Protein AF-A0A955BQP4-F1 (afdb_monomer)

Radius of gyration: 22.86 Å; Cα contacts (8 Å, |Δi|>4): 32; chains: 1; bounding box: 48×37×57 Å

Structure (mmCIF, N/CA/C/O backbone):
data_AF-A0A955BQP4-F1
#
_entry.id   AF-A0A955BQP4-F1
#
loop_
_atom_site.group_PDB
_atom_site.id
_atom_site.type_symbol
_atom_site.label_atom_id
_atom_site.label_alt_id
_atom_site.label_comp_id
_atom_site.label_asym_id
_atom_site.label_entity_id
_atom_site.label_seq_id
_atom_site.pdbx_PDB_ins_code
_atom_site.Cartn_x
_atom_site.Cartn_y
_atom_site.Cartn_z
_atom_site.occupancy
_atom_site.B_iso_or_equiv
_atom_site.auth_seq_id
_atom_site.auth_comp_id
_atom_site.auth_asym_id
_atom_site.auth_atom_id
_atom_site.pdbx_PDB_model_num
ATOM 1 N N . MET A 1 1 ? -11.884 -19.352 33.799 1.00 39.69 1 MET A N 1
ATOM 2 C CA . MET A 1 1 ? -12.749 -18.194 33.501 1.00 39.69 1 MET A CA 1
ATOM 3 C C . MET A 1 1 ? -12.816 -18.084 31.986 1.00 39.69 1 MET A C 1
ATOM 5 O O . MET A 1 1 ? -11.875 -17.591 31.382 1.00 39.69 1 MET A O 1
ATOM 9 N N . ALA A 1 2 ? -13.805 -18.732 31.368 1.00 37.16 2 ALA A N 1
ATOM 10 C CA . ALA A 1 2 ? -13.942 -18.748 29.912 1.00 37.16 2 ALA A CA 1
ATOM 11 C C . ALA A 1 2 ? -14.385 -17.353 29.439 1.00 37.16 2 ALA A C 1
ATOM 13 O O . ALA A 1 2 ? -15.217 -16.749 30.119 1.00 37.16 2 ALA A O 1
ATOM 14 N N . PRO A 1 3 ? -13.838 -16.810 28.339 1.00 46.91 3 PRO A N 1
ATOM 15 C CA . PRO A 1 3 ? -14.352 -15.568 27.794 1.00 46.91 3 PRO A CA 1
ATOM 16 C C . PRO A 1 3 ? -15.775 -15.818 27.287 1.00 46.91 3 PRO A C 1
ATOM 18 O O . PRO A 1 3 ? -15.996 -16.675 26.435 1.00 46.91 3 PRO A O 1
ATOM 21 N N . ASP A 1 4 ? -16.726 -15.077 27.850 1.00 42.97 4 ASP A N 1
ATOM 22 C CA . ASP A 1 4 ? -18.124 -15.004 27.426 1.00 42.97 4 ASP A CA 1
ATOM 23 C C . ASP A 1 4 ? -18.190 -14.453 25.987 1.00 42.97 4 ASP A C 1
ATOM 25 O O . ASP A 1 4 ? -18.392 -13.261 25.753 1.00 42.97 4 ASP A O 1
ATOM 29 N N . THR A 1 5 ? -17.990 -15.306 24.985 1.00 49.31 5 THR A N 1
ATOM 30 C CA . THR A 1 5 ? -18.236 -14.971 23.579 1.00 49.31 5 THR A CA 1
ATOM 31 C C . THR A 1 5 ? -19.704 -15.216 23.264 1.00 49.31 5 THR A C 1
ATOM 33 O O . THR A 1 5 ? -20.091 -16.196 22.631 1.00 49.31 5 THR A O 1
ATOM 36 N N . LYS A 1 6 ? -20.563 -14.299 23.718 1.00 39.12 6 LYS A N 1
ATOM 37 C CA . LYS A 1 6 ? -21.933 -14.239 23.204 1.00 39.12 6 LYS A CA 1
ATOM 38 C C . LYS A 1 6 ? -21.873 -13.836 21.726 1.00 39.12 6 LYS A C 1
ATOM 40 O O . LYS A 1 6 ? -21.208 -12.847 21.415 1.00 39.12 6 LYS A O 1
ATOM 45 N N . PRO A 1 7 ? -22.563 -14.540 20.812 1.00 40.16 7 PRO A N 1
ATOM 46 C CA . PRO A 1 7 ? -22.761 -14.032 19.465 1.00 40.16 7 PRO A CA 1
ATOM 47 C C . PRO A 1 7 ? -23.575 -12.745 19.585 1.00 40.16 7 PRO A C 1
ATOM 49 O O . PRO A 1 7 ? -24.751 -12.774 19.958 1.00 40.16 7 PRO A O 1
ATOM 52 N N . VAL A 1 8 ? -22.944 -11.603 19.315 1.00 50.62 8 VAL A N 1
ATOM 53 C CA . VAL A 1 8 ? -23.657 -10.332 19.205 1.00 50.62 8 VAL A CA 1
ATOM 54 C C . VAL A 1 8 ? -24.474 -10.402 17.922 1.00 50.62 8 VAL A C 1
ATOM 56 O O . VAL A 1 8 ? -24.034 -10.033 16.841 1.00 50.62 8 VAL A O 1
ATOM 59 N N . THR A 1 9 ? -25.683 -10.933 18.051 1.00 56.78 9 THR A N 1
ATOM 60 C CA . THR A 1 9 ? -26.744 -10.719 17.078 1.00 56.78 9 THR A CA 1
ATOM 61 C C . THR A 1 9 ? -27.541 -9.550 17.628 1.00 56.78 9 THR A C 1
ATOM 63 O O . THR A 1 9 ? -28.407 -9.746 18.476 1.00 56.78 9 THR A O 1
ATOM 66 N N . ASN A 1 10 ? -27.213 -8.316 17.237 1.00 43.72 10 ASN A N 1
ATOM 67 C CA . ASN A 1 10 ? -28.171 -7.232 17.412 1.00 43.72 10 ASN A CA 1
ATOM 68 C C . ASN A 1 10 ? -28.041 -6.131 16.364 1.00 43.72 10 ASN A C 1
ATOM 70 O O . ASN A 1 10 ? -26.992 -5.532 16.145 1.00 43.72 10 ASN A O 1
ATOM 74 N N . ALA A 1 11 ? -29.180 -5.910 15.722 1.00 51.28 11 ALA A N 1
ATOM 75 C CA . ALA A 1 11 ? -29.446 -4.937 14.691 1.00 51.28 11 ALA A CA 1
ATO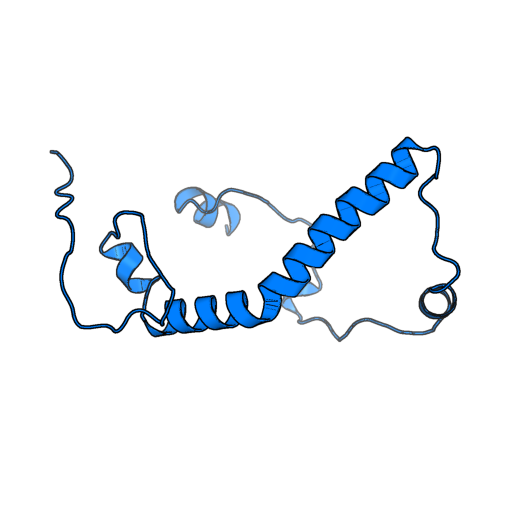M 76 C C . ALA A 1 11 ? -29.272 -3.490 15.182 1.00 51.28 11 ALA A C 1
ATOM 78 O O . ALA A 1 11 ? -29.668 -3.172 16.303 1.00 51.28 11 ALA A O 1
ATOM 79 N N . ARG A 1 12 ? -28.784 -2.631 14.267 1.00 43.56 12 ARG A N 1
ATOM 80 C CA . ARG A 1 12 ? -29.192 -1.225 13.984 1.00 43.56 12 ARG A CA 1
ATOM 81 C C . ARG A 1 12 ? -28.069 -0.294 13.518 1.00 43.56 12 ARG A C 1
ATOM 83 O O . ARG A 1 12 ? -28.304 0.896 13.370 1.00 43.56 12 ARG A O 1
ATOM 90 N N . ASN A 1 13 ? -26.908 -0.825 13.162 1.00 52.44 13 ASN A N 1
ATOM 91 C CA . ASN A 1 13 ? -26.012 -0.142 12.239 1.00 52.44 13 ASN A CA 1
ATOM 92 C C . ASN A 1 13 ? -26.067 -0.880 10.905 1.00 52.44 13 ASN A C 1
ATOM 94 O O . ASN A 1 13 ? -25.721 -2.057 10.839 1.00 52.44 13 ASN A O 1
ATOM 98 N N . ALA A 1 14 ? -26.601 -0.230 9.871 1.00 65.56 14 ALA A N 1
ATOM 99 C CA . ALA A 1 14 ? -26.750 -0.849 8.562 1.00 65.56 14 ALA A CA 1
ATOM 100 C C . ALA A 1 14 ? -25.361 -1.211 8.021 1.00 65.56 14 ALA A C 1
ATOM 102 O O . ALA A 1 14 ? -24.572 -0.331 7.678 1.00 65.56 14 ALA A O 1
ATOM 103 N N . MET A 1 15 ? -25.056 -2.509 7.979 1.00 76.31 15 MET A N 1
ATOM 104 C CA . MET A 1 15 ? -23.898 -3.014 7.253 1.00 76.31 15 MET A CA 1
ATOM 105 C C . MET A 1 15 ? -23.971 -2.492 5.813 1.00 76.31 15 MET A C 1
ATOM 107 O O . MET A 1 15 ? -25.044 -2.578 5.202 1.00 76.31 15 MET A O 1
ATOM 111 N N . PRO A 1 16 ? -22.875 -1.959 5.247 1.00 86.50 16 PRO A N 1
ATOM 112 C CA . PRO A 1 16 ? -22.880 -1.554 3.852 1.00 86.50 16 PRO A CA 1
ATOM 113 C C . PRO A 1 16 ? -23.266 -2.748 2.973 1.00 86.50 16 PRO A C 1
ATOM 115 O O . PRO A 1 16 ? -22.859 -3.882 3.235 1.00 86.50 16 PRO A O 1
ATOM 118 N N . GLY A 1 17 ? -24.063 -2.510 1.929 1.00 89.69 17 GLY A N 1
ATOM 119 C CA . GLY A 1 17 ? -24.554 -3.588 1.068 1.00 89.69 17 GLY A CA 1
ATOM 120 C C . GLY A 1 17 ? -23.417 -4.476 0.542 1.00 89.69 17 GLY A C 1
ATOM 121 O O . GLY A 1 17 ? -22.409 -3.977 0.042 1.00 89.69 17 GLY A O 1
ATOM 122 N N . GLY A 1 18 ? -23.562 -5.795 0.660 1.00 89.62 18 GLY A N 1
ATOM 123 C CA . GLY A 1 18 ? -22.543 -6.751 0.215 1.00 89.62 18 GLY A CA 1
ATOM 124 C C . GLY A 1 18 ? -21.325 -6.891 1.138 1.00 89.62 18 GLY A C 1
ATOM 125 O O . GLY A 1 18 ? -20.351 -7.524 0.738 1.00 89.62 18 GLY A O 1
ATOM 126 N N . VAL A 1 19 ? -21.359 -6.333 2.354 1.00 94.94 19 VAL A N 1
ATOM 127 C CA . VAL A 1 19 ? -20.329 -6.555 3.382 1.00 94.94 19 VAL A CA 1
ATOM 128 C C . VAL A 1 19 ? -20.826 -7.564 4.413 1.00 94.94 19 VAL A C 1
ATOM 130 O O . VAL A 1 19 ? -21.915 -7.418 4.966 1.00 94.94 19 VAL A O 1
ATOM 133 N N . VAL A 1 20 ? -19.996 -8.565 4.707 1.00 93.62 20 VAL A N 1
ATOM 134 C CA . VAL A 1 20 ? -20.242 -9.574 5.744 1.00 93.62 20 VAL A CA 1
ATOM 135 C C . VAL A 1 20 ? -19.008 -9.662 6.636 1.00 93.62 20 VAL A C 1
ATOM 137 O O . VAL A 1 20 ? -17.903 -9.874 6.141 1.00 93.62 20 VAL A O 1
ATOM 140 N N . VAL A 1 21 ? -19.193 -9.519 7.948 1.00 93.06 21 VAL A N 1
ATOM 141 C CA . VAL A 1 21 ? -18.150 -9.804 8.943 1.00 93.06 21 VAL A CA 1
ATOM 142 C C . VAL A 1 21 ? -18.355 -11.237 9.421 1.00 93.06 21 VAL A C 1
ATOM 144 O O . VAL A 1 21 ? -19.384 -11.553 10.008 1.00 93.06 21 VAL A O 1
ATOM 147 N N . THR A 1 22 ? -17.406 -12.119 9.109 1.00 93.94 22 THR A N 1
ATOM 148 C CA . THR A 1 22 ? -17.540 -13.569 9.340 1.00 93.94 22 THR A CA 1
ATOM 149 C C . THR A 1 22 ? -16.960 -14.040 10.674 1.00 93.94 22 THR A C 1
ATOM 151 O O . THR A 1 22 ? -17.275 -15.142 11.114 1.00 93.94 22 THR A O 1
ATOM 154 N N . GLY A 1 23 ? -16.097 -13.240 11.306 1.00 92.12 23 GLY A N 1
ATOM 155 C CA . GLY A 1 23 ? -15.503 -13.542 12.610 1.00 92.12 23 GLY A CA 1
ATOM 156 C C . GLY A 1 23 ? -16.299 -12.939 13.773 1.00 92.12 23 GLY A C 1
ATOM 157 O O . GLY A 1 23 ? -17.051 -11.984 13.563 1.00 92.12 23 GLY A O 1
ATOM 158 N N . PRO A 1 24 ? -16.129 -13.455 15.005 1.00 92.50 24 PRO A N 1
ATOM 159 C CA . PRO A 1 24 ? -16.674 -12.797 16.186 1.00 92.50 24 PRO A CA 1
ATOM 160 C C . PRO A 1 24 ? -16.058 -11.401 16.337 1.00 92.50 24 PRO A C 1
ATOM 162 O O . PRO A 1 24 ? -14.862 -11.222 16.110 1.00 92.50 24 PRO A O 1
ATOM 165 N N . VAL A 1 25 ? -16.879 -10.431 16.740 1.00 92.69 25 VAL A N 1
ATOM 166 C CA . VAL A 1 25 ? -16.456 -9.049 16.997 1.00 92.69 25 VAL A CA 1
ATOM 167 C C . VAL A 1 25 ? -16.447 -8.821 18.508 1.00 92.69 25 VAL A C 1
ATOM 169 O O . VAL A 1 25 ? -17.474 -8.977 19.166 1.00 92.69 25 VAL A O 1
ATOM 172 N N . SER A 1 26 ? -15.281 -8.500 19.069 1.00 93.88 26 SER A N 1
ATOM 173 C CA . SER A 1 26 ? -15.135 -8.086 20.467 1.00 93.88 26 SER A CA 1
ATOM 174 C C . SER A 1 26 ? -15.567 -6.630 20.659 1.00 93.88 26 SER A C 1
ATOM 176 O O . SER A 1 26 ? -15.615 -5.854 19.705 1.00 93.88 26 SER A O 1
ATOM 178 N N . LYS A 1 27 ? -15.805 -6.219 21.910 1.00 92.06 27 LYS A N 1
ATOM 179 C CA . LYS A 1 27 ? -16.155 -4.825 22.239 1.00 92.06 27 LYS A CA 1
ATOM 180 C C . LYS A 1 27 ? -15.102 -3.822 21.762 1.00 92.06 27 LYS A C 1
ATOM 182 O O . LYS A 1 27 ? -15.435 -2.734 21.313 1.00 92.06 27 LYS A O 1
ATOM 187 N N . GLU A 1 28 ? -13.825 -4.183 21.841 1.00 92.88 28 GLU A N 1
ATOM 188 C CA . GLU A 1 28 ? -12.725 -3.342 21.364 1.00 92.88 28 GLU A CA 1
ATOM 189 C C . GLU A 1 28 ? -12.738 -3.222 19.835 1.00 92.88 28 GLU A C 1
ATOM 191 O O . GLU A 1 28 ? -12.415 -2.168 19.291 1.00 92.88 28 GLU A O 1
ATOM 196 N N . GLN A 1 29 ? -13.138 -4.285 19.132 1.00 94.69 29 GLN A N 1
ATOM 197 C CA . GLN A 1 29 ? -13.240 -4.287 17.674 1.00 94.69 29 GLN A CA 1
ATOM 198 C C . GLN A 1 29 ? -14.439 -3.480 17.171 1.00 94.69 29 GLN A C 1
ATOM 200 O O . GLN A 1 29 ? -14.351 -2.931 16.078 1.00 94.69 29 GLN A O 1
ATOM 205 N N . GLU A 1 30 ? -15.517 -3.337 17.949 1.00 93.38 30 GLU A N 1
ATOM 206 C CA . GLU A 1 30 ? -16.655 -2.469 17.597 1.00 93.38 30 GLU A CA 1
ATOM 207 C C . GLU A 1 3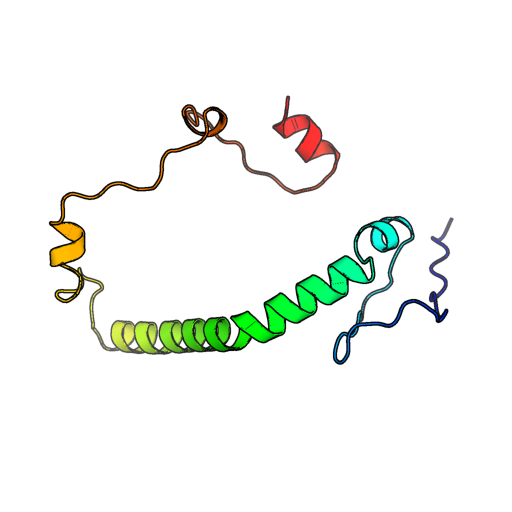0 ? -16.227 -1.005 17.396 1.00 93.38 30 GLU A C 1
ATOM 209 O O . GLU A 1 30 ? -16.751 -0.321 16.515 1.00 93.38 30 GLU A O 1
ATOM 214 N N . ALA A 1 31 ? -15.227 -0.536 18.153 1.00 94.44 31 ALA A N 1
ATOM 215 C CA . ALA A 1 31 ? -14.670 0.809 18.003 1.00 94.44 31 ALA A CA 1
ATOM 216 C C . ALA A 1 31 ? -13.864 0.994 16.702 1.00 94.44 31 ALA A C 1
ATOM 218 O O . ALA A 1 31 ? -13.659 2.124 16.262 1.00 94.44 31 ALA A O 1
ATOM 219 N N . ILE A 1 32 ? -13.413 -0.099 16.078 1.00 95.44 32 ILE A N 1
ATOM 220 C CA . ILE A 1 32 ? -12.668 -0.093 14.811 1.00 95.44 32 ILE A CA 1
ATOM 221 C C . ILE A 1 32 ? -13.609 -0.360 13.633 1.00 95.44 32 ILE A C 1
ATOM 223 O O . ILE A 1 32 ? -13.612 0.377 12.648 1.00 95.44 32 ILE A O 1
ATOM 227 N N . LEU A 1 33 ? -14.454 -1.387 13.746 1.00 95.62 33 LEU A N 1
ATOM 228 C CA . LEU A 1 33 ? -15.430 -1.822 12.744 1.00 95.62 33 LEU A CA 1
ATOM 229 C C . LEU A 1 33 ? -16.717 -0.991 12.813 1.00 95.62 33 LEU A C 1
ATOM 231 O O . LEU A 1 33 ? -17.832 -1.513 12.773 1.00 95.62 33 LEU A O 1
ATOM 235 N N . THR A 1 34 ? -16.553 0.325 12.917 1.00 93.88 34 THR A N 1
ATOM 236 C CA . THR A 1 34 ? -17.673 1.263 12.898 1.00 93.88 34 THR A CA 1
ATOM 237 C C . THR A 1 34 ? -18.373 1.237 11.533 1.00 93.88 34 THR A C 1
ATOM 239 O O . THR A 1 34 ? -17.762 0.871 10.523 1.00 93.88 34 THR A O 1
ATOM 242 N N . PRO A 1 35 ? -19.638 1.682 11.441 1.00 93.00 35 PRO A N 1
ATOM 243 C CA . PRO A 1 35 ? -20.371 1.668 10.173 1.00 93.00 35 PRO A CA 1
ATOM 244 C C . PRO A 1 35 ? -19.694 2.515 9.096 1.00 93.00 35 PRO A C 1
ATOM 246 O O . PRO A 1 35 ? -19.624 2.101 7.942 1.00 93.00 35 PRO A O 1
ATOM 249 N N . ALA A 1 36 ? -19.146 3.671 9.485 1.00 94.56 36 ALA A N 1
ATOM 250 C CA . ALA A 1 36 ? -18.407 4.549 8.586 1.00 94.56 36 ALA A CA 1
ATOM 251 C C . ALA A 1 36 ? -17.111 3.892 8.086 1.00 94.56 36 ALA A C 1
ATOM 253 O O . ALA A 1 36 ? -16.826 3.939 6.892 1.00 94.56 36 ALA A O 1
ATOM 254 N N . ALA A 1 37 ? -16.360 3.220 8.967 1.00 96.69 37 ALA A N 1
ATOM 255 C CA . ALA A 1 37 ? -15.152 2.496 8.573 1.00 96.69 37 ALA A CA 1
ATOM 256 C C . ALA A 1 37 ? -15.470 1.341 7.610 1.00 96.69 37 ALA A C 1
ATOM 258 O O . ALA A 1 37 ? -14.795 1.174 6.595 1.00 96.69 37 ALA A O 1
ATOM 259 N N . LEU A 1 38 ? -16.528 0.572 7.886 1.00 96.56 38 LEU A N 1
ATOM 260 C CA . LEU A 1 38 ? -16.974 -0.510 7.008 1.00 96.56 38 LEU A CA 1
ATOM 261 C C . LEU A 1 38 ? -17.456 0.014 5.651 1.00 96.56 38 LEU A C 1
ATOM 263 O O . LEU A 1 38 ? -17.152 -0.598 4.629 1.00 96.56 38 LEU A O 1
ATOM 267 N N . ALA A 1 39 ? -18.185 1.134 5.626 1.00 96.19 39 ALA A N 1
ATOM 268 C CA . ALA A 1 39 ? -18.617 1.776 4.384 1.00 96.19 39 ALA A CA 1
ATOM 269 C C . ALA A 1 39 ? -17.413 2.215 3.547 1.00 96.19 39 ALA A C 1
ATOM 271 O O . ALA A 1 39 ? -17.327 1.869 2.371 1.00 96.19 39 ALA A O 1
ATOM 272 N N . PHE A 1 40 ? -16.437 2.864 4.181 1.00 97.06 40 PHE A N 1
ATOM 273 C CA . PHE A 1 40 ? -15.206 3.284 3.525 1.00 97.06 40 PHE A CA 1
ATOM 274 C C . PHE A 1 40 ? -14.414 2.099 2.950 1.00 97.06 40 PHE A C 1
ATOM 276 O O . PHE A 1 40 ? -14.017 2.116 1.787 1.00 97.06 40 PHE A O 1
ATOM 283 N N . VAL A 1 41 ? -14.236 1.015 3.714 1.00 96.94 41 VAL A N 1
ATOM 284 C CA . VAL A 1 41 ? -13.570 -0.200 3.207 1.00 96.94 41 VAL A CA 1
ATOM 285 C C . VAL A 1 41 ? -14.347 -0.819 2.041 1.00 96.94 41 VAL A C 1
ATOM 287 O O . VAL A 1 41 ? -13.737 -1.289 1.079 1.00 96.94 41 VAL A O 1
ATOM 290 N N . ALA A 1 42 ? -15.682 -0.803 2.087 1.00 97.31 42 ALA A N 1
ATOM 291 C CA . ALA A 1 42 ? -16.512 -1.293 0.989 1.00 97.31 42 ALA A CA 1
ATOM 292 C C . ALA A 1 42 ? -16.316 -0.468 -0.291 1.00 97.31 42 ALA A C 1
ATOM 294 O O . ALA A 1 42 ? -16.223 -1.046 -1.374 1.00 97.31 42 ALA A O 1
ATOM 295 N N . GLU A 1 43 ? -16.221 0.857 -0.178 1.00 97.94 43 GLU A N 1
ATOM 296 C CA . GLU A 1 43 ? -15.921 1.751 -1.301 1.00 97.94 43 GLU A CA 1
ATOM 297 C C . GLU A 1 43 ? -14.540 1.459 -1.893 1.00 97.94 43 GLU A C 1
ATOM 299 O O . GLU A 1 43 ? -14.441 1.205 -3.093 1.00 97.94 43 GLU A O 1
ATOM 304 N N . LEU A 1 44 ? -13.497 1.365 -1.058 1.00 98.38 44 LEU A N 1
ATOM 305 C CA . LEU A 1 44 ? -12.146 1.005 -1.508 1.00 98.38 44 LEU A CA 1
ATOM 306 C C . LEU A 1 44 ? -12.116 -0.347 -2.230 1.00 98.38 44 LEU A C 1
ATOM 308 O O . LEU A 1 44 ? -11.478 -0.491 -3.274 1.00 98.38 44 LEU A O 1
ATOM 312 N N . GLN A 1 45 ? -12.809 -1.350 -1.685 1.00 98.06 45 GLN A N 1
ATOM 313 C CA . GLN A 1 45 ? -12.894 -2.675 -2.291 1.00 98.06 45 GLN A CA 1
ATOM 314 C C . GLN A 1 45 ? -13.602 -2.614 -3.648 1.00 98.06 45 GLN A C 1
ATOM 316 O O . GLN A 1 45 ? -13.132 -3.233 -4.598 1.00 98.06 45 GLN A O 1
ATOM 321 N N . ARG A 1 46 ? -14.715 -1.889 -3.772 1.00 97.69 46 ARG A N 1
ATOM 322 C CA . ARG A 1 46 ? -15.446 -1.788 -5.045 1.00 97.69 46 ARG A CA 1
ATOM 323 C C . ARG A 1 46 ? -14.635 -1.057 -6.110 1.00 97.69 46 ARG A C 1
ATOM 325 O O . ARG A 1 46 ? -14.571 -1.539 -7.236 1.00 97.69 46 ARG A O 1
ATOM 332 N N . GLU A 1 47 ? -13.989 0.041 -5.733 1.00 98.38 47 GLU A N 1
ATOM 333 C CA . GLU A 1 47 ? -13.213 0.876 -6.648 1.00 98.38 47 GLU A CA 1
ATOM 334 C C . GLU A 1 47 ? -11.926 0.172 -7.109 1.00 98.38 47 GLU A C 1
ATOM 336 O O . GLU A 1 47 ? -11.650 0.054 -8.303 1.00 98.38 47 GLU A O 1
ATOM 341 N N . PHE A 1 48 ? -11.135 -0.368 -6.176 1.00 98.69 48 PHE A N 1
ATOM 342 C CA . PHE A 1 48 ? -9.760 -0.782 -6.480 1.00 98.69 48 PHE A CA 1
ATOM 343 C C . PHE A 1 48 ? -9.563 -2.291 -6.666 1.00 98.69 48 PHE A C 1
ATOM 345 O O . PHE A 1 48 ? -8.567 -2.709 -7.270 1.00 98.69 48 PHE A O 1
ATOM 352 N N . ASN A 1 49 ? -10.484 -3.146 -6.203 1.00 98.62 49 ASN A N 1
ATOM 353 C CA . ASN A 1 49 ? -10.327 -4.598 -6.345 1.00 98.62 49 ASN A CA 1
ATOM 354 C C . ASN A 1 49 ? -10.239 -5.078 -7.806 1.00 98.62 49 ASN A C 1
ATOM 356 O O . ASN A 1 49 ? -9.383 -5.929 -8.068 1.00 98.62 49 ASN A O 1
ATOM 360 N N . PRO A 1 50 ? -11.025 -4.557 -8.776 1.00 98.75 50 PRO A N 1
ATOM 361 C CA . PRO A 1 50 ? -10.880 -4.967 -10.172 1.00 98.75 50 PRO A CA 1
ATOM 362 C C . PRO A 1 50 ? -9.451 -4.756 -10.686 1.00 98.75 50 PRO A C 1
ATOM 364 O O . PRO A 1 50 ? -8.855 -5.662 -11.273 1.00 98.75 50 PRO A O 1
ATOM 367 N N . ARG A 1 51 ? -8.846 -3.600 -10.378 1.00 98.69 51 ARG A N 1
ATOM 368 C CA . ARG A 1 51 ? -7.459 -3.312 -10.755 1.00 98.69 51 ARG A CA 1
ATOM 369 C C . ARG A 1 51 ? -6.463 -4.206 -10.017 1.00 98.69 51 ARG A C 1
ATOM 371 O O . ARG A 1 51 ? -5.525 -4.702 -10.639 1.00 98.69 51 ARG A O 1
ATOM 378 N N . ARG A 1 52 ? -6.673 -4.469 -8.722 1.00 98.69 52 ARG A N 1
ATOM 379 C CA . ARG A 1 52 ? -5.848 -5.416 -7.948 1.00 98.69 52 ARG A CA 1
ATOM 380 C C . ARG A 1 52 ? -5.818 -6.795 -8.611 1.00 98.69 52 ARG A C 1
ATOM 382 O O . ARG A 1 52 ? -4.740 -7.363 -8.769 1.00 98.69 52 ARG A O 1
ATOM 389 N N . LEU A 1 53 ? -6.976 -7.318 -9.019 1.00 98.81 53 LEU A N 1
ATOM 390 C CA . LEU A 1 53 ? -7.085 -8.617 -9.690 1.00 98.81 53 LEU A CA 1
ATOM 391 C C . LEU A 1 53 ? -6.369 -8.623 -11.048 1.00 98.81 53 LEU A C 1
ATOM 393 O O . LEU A 1 53 ? -5.617 -9.556 -11.324 1.00 98.81 53 LEU A O 1
ATOM 397 N N . GLN A 1 54 ? -6.514 -7.563 -11.850 1.00 98.81 54 GLN A N 1
ATOM 398 C CA . GLN A 1 54 ? -5.762 -7.415 -13.104 1.00 98.81 54 GLN A CA 1
ATOM 399 C C . GLN A 1 54 ? -4.245 -7.444 -12.871 1.00 98.81 54 GLN A C 1
ATOM 401 O O . GLN A 1 54 ? -3.523 -8.112 -13.606 1.00 98.81 54 GLN A O 1
ATOM 406 N N . CYS A 1 55 ? -3.751 -6.762 -11.833 1.00 98.81 55 CYS A N 1
ATOM 407 C CA . CYS A 1 55 ? -2.330 -6.776 -11.486 1.00 98.81 55 CYS A CA 1
ATOM 408 C C . CYS A 1 55 ? -1.848 -8.175 -11.070 1.00 98.81 55 CYS A C 1
ATOM 410 O O . CYS A 1 55 ? -0.741 -8.564 -11.431 1.00 98.81 55 CYS A O 1
ATOM 412 N N . LEU A 1 56 ? -2.660 -8.946 -10.338 1.00 98.81 56 LEU A N 1
ATOM 413 C CA . LEU A 1 56 ? -2.320 -10.326 -9.973 1.00 98.81 56 LEU A CA 1
ATOM 414 C C . LEU A 1 56 ? -2.249 -11.241 -11.203 1.00 98.81 56 LEU A C 1
ATOM 416 O O . LEU A 1 56 ? -1.287 -11.995 -11.337 1.00 98.81 56 LEU A O 1
ATOM 420 N N . ALA A 1 57 ? -3.199 -11.121 -12.133 1.00 98.81 57 ALA A N 1
ATOM 421 C CA . ALA A 1 57 ? -3.159 -11.854 -13.399 1.00 98.81 57 ALA A CA 1
ATOM 422 C C . ALA A 1 57 ? -1.941 -11.453 -14.253 1.00 98.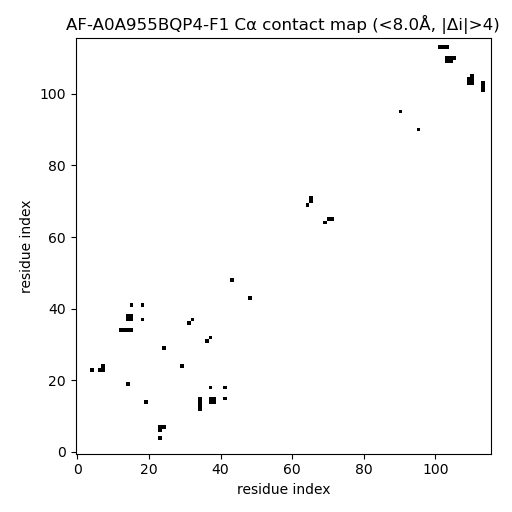81 57 ALA A C 1
ATOM 424 O O . ALA A 1 57 ? -1.243 -12.309 -14.794 1.00 98.81 57 ALA A O 1
ATOM 425 N N . ALA A 1 58 ? -1.618 -10.157 -14.316 1.00 98.69 58 ALA A N 1
ATOM 426 C CA . ALA A 1 58 ? -0.444 -9.664 -15.033 1.00 98.69 58 ALA A CA 1
ATOM 427 C C . ALA A 1 58 ? 0.875 -10.199 -14.447 1.00 98.69 58 ALA A C 1
ATOM 429 O O . ALA A 1 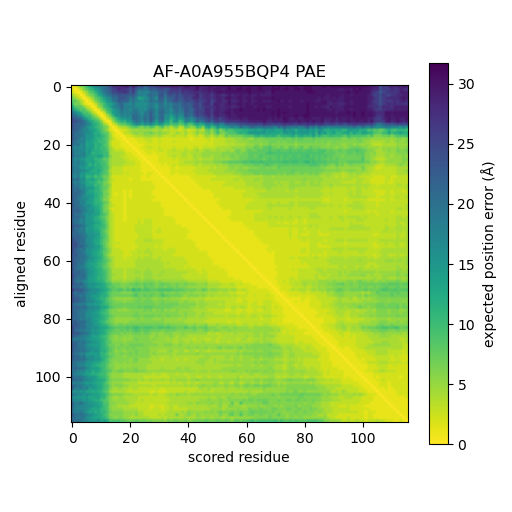58 ? 1.804 -10.476 -15.204 1.00 98.69 58 ALA A O 1
ATOM 430 N N . ARG A 1 59 ? 0.961 -10.392 -13.121 1.00 98.62 59 ARG A N 1
ATOM 431 C CA . ARG A 1 59 ? 2.122 -11.034 -12.478 1.00 98.62 59 ARG A CA 1
ATOM 432 C C . ARG A 1 59 ? 2.290 -12.479 -12.940 1.00 98.62 59 ARG A C 1
ATOM 434 O O . ARG A 1 59 ? 3.397 -12.856 -13.300 1.00 98.62 59 ARG A O 1
ATOM 441 N N . GLN A 1 60 ? 1.205 -13.254 -12.986 1.00 98.75 60 GLN A N 1
ATOM 442 C CA . GLN A 1 60 ? 1.240 -14.634 -13.486 1.00 98.75 60 GLN A CA 1
ATOM 443 C C . GLN A 1 60 ? 1.667 -14.686 -14.957 1.00 98.75 60 GLN A C 1
ATOM 445 O O . GLN A 1 60 ? 2.547 -15.460 -15.317 1.00 98.75 60 GLN A O 1
ATOM 450 N N . ALA A 1 61 ? 1.107 -13.809 -15.795 1.00 98.50 61 ALA A N 1
ATOM 451 C CA . ALA A 1 61 ? 1.481 -13.726 -17.203 1.00 98.50 61 ALA A CA 1
ATOM 452 C C . ALA A 1 61 ? 2.958 -13.341 -17.393 1.00 98.50 61 ALA A C 1
ATOM 454 O O . ALA A 1 61 ? 3.635 -13.910 -18.245 1.00 98.50 61 ALA A O 1
ATOM 455 N N . ARG A 1 62 ? 3.481 -12.395 -16.596 1.00 97.62 62 ARG A N 1
ATOM 456 C CA . ARG A 1 62 ? 4.902 -12.016 -16.644 1.00 97.62 62 ARG A CA 1
ATOM 457 C C . ARG A 1 62 ? 5.801 -13.171 -16.210 1.00 97.62 62 ARG A C 1
ATOM 459 O O . ARG A 1 62 ? 6.799 -13.410 -16.878 1.00 97.62 62 ARG A O 1
ATOM 466 N N . GLN A 1 63 ? 5.424 -13.892 -15.153 1.00 98.50 63 GLN A N 1
ATOM 467 C CA . GLN A 1 63 ? 6.169 -15.062 -14.692 1.00 98.50 63 GLN A CA 1
ATOM 468 C C . GLN A 1 63 ? 6.241 -16.143 -15.776 1.00 98.50 63 GLN A C 1
ATOM 470 O O . GLN A 1 63 ? 7.325 -16.627 -16.059 1.00 98.50 63 GLN A O 1
ATOM 475 N N . ALA A 1 64 ? 5.136 -16.435 -16.469 1.00 98.50 64 ALA A N 1
ATOM 476 C CA . ALA A 1 64 ? 5.136 -17.412 -17.559 1.00 98.50 64 ALA A CA 1
ATOM 477 C C . ALA A 1 64 ? 6.091 -17.039 -18.710 1.00 98.50 64 ALA A C 1
ATOM 479 O O . ALA A 1 64 ? 6.659 -17.920 -19.348 1.00 98.50 64 ALA A O 1
ATOM 480 N N . ARG A 1 65 ? 6.296 -15.739 -18.979 1.00 98.25 65 ARG A N 1
ATOM 481 C CA . ARG A 1 65 ? 7.308 -15.303 -19.957 1.00 98.25 65 ARG A CA 1
ATOM 482 C C . ARG A 1 65 ? 8.729 -15.508 -19.447 1.00 98.25 65 ARG A C 1
ATOM 484 O O . ARG A 1 65 ? 9.582 -15.918 -20.227 1.00 98.25 65 ARG A O 1
ATOM 491 N N . PHE A 1 66 ? 8.965 -15.261 -18.159 1.00 97.88 66 PHE A N 1
ATOM 492 C CA . PHE A 1 66 ? 10.254 -15.550 -17.532 1.00 97.88 66 PHE A CA 1
ATOM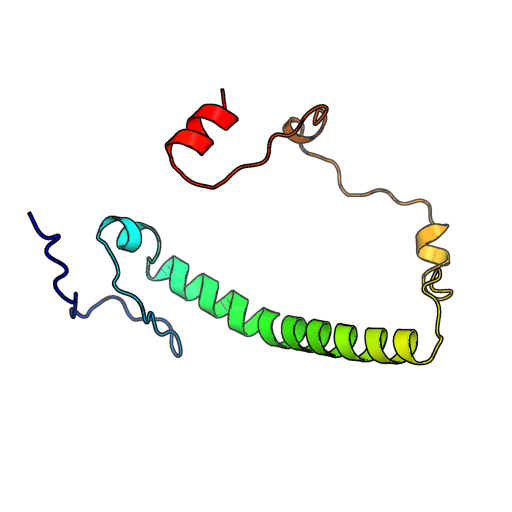 493 C C . PHE A 1 66 ? 10.582 -17.042 -17.579 1.00 97.88 66 PHE A C 1
ATOM 495 O O . PHE A 1 66 ? 11.672 -17.421 -17.994 1.00 97.88 66 PHE A O 1
ATOM 502 N N . ASP A 1 67 ? 9.607 -17.895 -17.273 1.00 98.31 67 ASP A N 1
ATOM 503 C CA . ASP A 1 67 ? 9.767 -19.350 -17.342 1.00 98.31 67 ASP A CA 1
ATOM 504 C C . ASP A 1 67 ? 10.032 -19.837 -18.783 1.00 98.31 67 ASP A C 1
ATOM 506 O O . ASP A 1 67 ? 10.676 -20.864 -18.989 1.00 98.31 67 ASP A O 1
ATOM 510 N N . ALA A 1 68 ? 9.577 -19.083 -19.791 1.00 98.44 68 ALA A N 1
ATOM 511 C CA . ALA A 1 68 ? 9.850 -19.326 -21.208 1.00 98.44 68 ALA A CA 1
ATOM 512 C C . ALA A 1 68 ? 11.207 -18.767 -21.694 1.00 98.44 68 ALA A C 1
ATOM 514 O O . ALA A 1 68 ? 11.498 -18.843 -22.889 1.00 98.44 68 ALA A O 1
ATOM 515 N N . GLY A 1 69 ? 12.031 -18.219 -20.794 1.00 98.19 69 GLY A N 1
ATOM 516 C CA . GLY A 1 69 ? 13.379 -17.726 -21.086 1.00 98.19 69 GLY A CA 1
ATOM 517 C C . GLY A 1 69 ? 13.485 -16.221 -21.350 1.00 98.19 69 GLY A C 1
ATOM 518 O O . GLY A 1 69 ? 14.530 -15.771 -21.810 1.00 98.19 69 GLY A O 1
ATOM 519 N N . GLU A 1 70 ? 12.437 -15.429 -21.093 1.00 97.62 70 GLU A N 1
ATOM 520 C CA . GLU A 1 70 ? 12.575 -13.967 -21.060 1.00 97.62 70 GLU A CA 1
ATOM 521 C C . GLU A 1 70 ? 13.323 -13.541 -19.783 1.00 97.62 70 GLU A C 1
ATOM 523 O O . GLU A 1 70 ? 12.890 -13.866 -18.682 1.00 97.62 70 GLU A O 1
ATOM 528 N N . ASP A 1 71 ? 14.385 -12.744 -19.894 1.00 96.31 71 ASP A N 1
ATOM 529 C CA . ASP A 1 71 ? 15.031 -12.148 -18.720 1.00 96.31 71 ASP A CA 1
ATOM 530 C C . ASP A 1 71 ? 14.379 -10.806 -18.321 1.00 96.31 71 ASP A C 1
ATOM 532 O O . ASP A 1 71 ? 13.867 -10.060 -19.168 1.00 96.31 71 ASP A O 1
ATOM 536 N N . PRO A 1 72 ? 14.368 -10.442 -17.026 1.00 95.94 72 PRO A N 1
ATOM 537 C CA . PRO A 1 72 ? 14.004 -9.095 -16.606 1.00 95.94 72 PRO A CA 1
ATOM 538 C C . PRO A 1 72 ? 15.036 -8.068 -17.094 1.00 95.94 72 PRO A C 1
ATOM 540 O O . PRO A 1 72 ? 16.217 -8.179 -16.783 1.00 95.94 72 PRO A O 1
ATOM 543 N N . ASP A 1 73 ? 14.575 -7.019 -17.776 1.00 96.12 73 ASP A N 1
ATOM 544 C CA . ASP A 1 73 ? 15.408 -5.880 -18.178 1.00 96.12 73 ASP A CA 1
ATOM 545 C C . ASP A 1 73 ? 14.592 -4.570 -18.185 1.00 96.12 73 ASP A C 1
ATOM 547 O O . ASP A 1 73 ? 13.363 -4.562 -18.016 1.00 96.12 73 ASP A O 1
ATOM 551 N N . PHE A 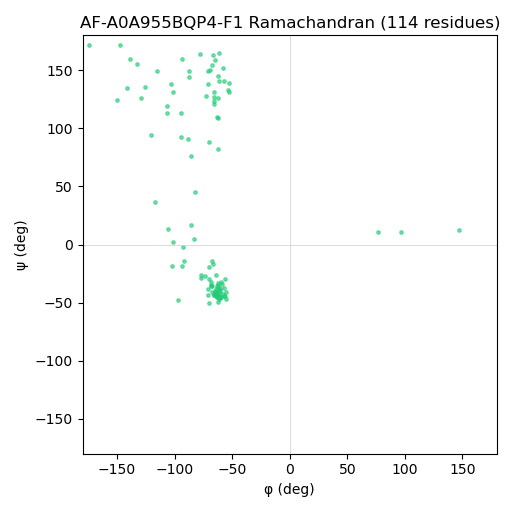1 74 ? 15.269 -3.435 -18.358 1.00 97.12 74 PHE A N 1
ATOM 552 C CA . PHE A 1 74 ? 14.660 -2.119 -18.455 1.00 97.12 74 PHE A CA 1
ATOM 553 C C . PHE A 1 74 ? 13.724 -2.010 -19.659 1.00 97.12 74 PHE A C 1
ATOM 555 O O . PHE A 1 74 ? 14.108 -2.171 -20.813 1.00 97.12 74 PHE A O 1
ATOM 562 N N . LEU A 1 75 ? 12.489 -1.595 -19.389 1.00 96.06 75 LEU A N 1
ATOM 563 C CA . LEU A 1 75 ? 11.485 -1.368 -20.421 1.00 96.06 75 LEU A CA 1
ATOM 564 C C . LEU A 1 75 ? 11.887 -0.196 -21.344 1.00 96.06 75 LEU A C 1
ATOM 566 O O . LEU A 1 75 ? 12.077 0.926 -20.848 1.00 96.06 75 LEU A O 1
ATOM 570 N N . PRO A 1 76 ? 11.975 -0.395 -22.675 1.00 96.88 76 PRO A N 1
ATOM 571 C CA . PRO A 1 76 ? 12.284 0.685 -23.614 1.00 96.88 76 PRO A CA 1
ATOM 572 C C . PRO A 1 76 ? 11.252 1.818 -23.576 1.00 96.88 76 PRO A C 1
ATOM 574 O O . PRO A 1 76 ? 11.614 2.991 -23.601 1.00 96.88 76 PRO A O 1
ATOM 577 N N . GLN A 1 77 ? 9.971 1.483 -23.411 1.00 97.62 77 GLN A N 1
ATOM 578 C CA . GLN A 1 77 ? 8.863 2.442 -23.418 1.00 97.62 77 GLN A CA 1
ATOM 579 C C . GLN A 1 77 ? 8.847 3.413 -22.226 1.00 97.62 77 GLN A C 1
ATOM 581 O O . GLN A 1 77 ? 8.133 4.408 -22.267 1.00 97.62 77 GLN A O 1
ATOM 586 N N . THR A 1 78 ? 9.612 3.150 -21.161 1.00 97.94 78 THR A N 1
ATOM 587 C CA . THR A 1 78 ? 9.743 4.073 -20.016 1.00 97.94 78 THR A CA 1
ATOM 588 C C . THR A 1 78 ? 11.086 4.804 -19.993 1.00 97.94 78 THR A C 1
ATOM 590 O O . THR A 1 78 ? 11.442 5.411 -18.984 1.00 97.94 78 THR A O 1
ATOM 593 N N . ALA A 1 79 ? 11.852 4.764 -21.090 1.00 98.19 79 ALA A N 1
ATOM 594 C CA . ALA A 1 79 ? 13.172 5.384 -21.154 1.00 98.19 79 ALA A CA 1
ATOM 595 C C . ALA A 1 79 ? 13.134 6.911 -20.982 1.00 98.19 79 ALA A C 1
ATOM 597 O O . ALA A 1 79 ? 14.007 7.458 -20.313 1.00 98.19 79 ALA A O 1
ATOM 598 N N . ASP A 1 80 ? 12.108 7.586 -21.502 1.00 97.94 80 ASP A N 1
ATOM 599 C CA . ASP A 1 80 ? 11.966 9.039 -21.350 1.00 97.94 80 ASP A CA 1
ATOM 600 C C . ASP A 1 80 ? 11.688 9.445 -19.901 1.00 97.94 80 ASP A C 1
ATOM 602 O O . ASP A 1 80 ? 12.247 10.426 -19.425 1.00 97.94 80 ASP A O 1
ATOM 606 N N . VAL A 1 81 ? 10.932 8.637 -19.149 1.00 97.94 81 VAL A N 1
ATOM 607 C CA . VAL A 1 81 ? 10.720 8.859 -17.708 1.00 97.94 81 VAL A CA 1
ATOM 608 C C . VAL A 1 81 ? 12.032 8.719 -16.933 1.00 97.94 81 VAL A C 1
ATOM 610 O O . VAL A 1 81 ? 12.291 9.505 -16.028 1.00 97.94 81 VAL A O 1
ATOM 613 N N . ARG A 1 82 ? 12.882 7.743 -17.287 1.00 97.69 82 ARG A N 1
ATOM 614 C CA . ARG A 1 82 ? 14.187 7.539 -16.627 1.00 97.69 82 ARG A CA 1
ATOM 615 C C . ARG A 1 82 ? 15.203 8.636 -16.951 1.00 97.69 82 ARG A C 1
ATOM 617 O O . ARG A 1 82 ? 16.084 8.885 -16.139 1.00 97.69 82 ARG A O 1
ATOM 624 N N . ARG A 1 83 ? 15.109 9.241 -18.139 1.00 97.81 83 ARG A N 1
ATOM 625 C CA . ARG A 1 83 ? 15.997 10.325 -18.595 1.00 97.81 83 ARG A CA 1
ATOM 626 C C . ARG A 1 83 ? 15.478 11.726 -18.271 1.00 97.81 83 ARG A C 1
ATOM 628 O O . ARG A 1 83 ? 16.230 12.682 -18.422 1.00 97.81 83 ARG A O 1
ATOM 635 N N . GLY A 1 84 ? 14.206 11.855 -17.904 1.00 97.69 84 GLY A N 1
ATOM 636 C CA . GLY A 1 84 ? 13.583 13.140 -17.614 1.00 97.69 84 GLY A CA 1
ATOM 637 C C . GLY A 1 84 ? 14.118 13.774 -16.332 1.00 97.69 84 GLY A C 1
ATOM 638 O O . GLY A 1 84 ? 14.478 13.076 -15.387 1.00 97.69 84 GLY A O 1
ATOM 639 N N . ASP A 1 85 ? 14.117 15.104 -16.291 1.00 97.81 85 ASP A N 1
ATOM 640 C CA . ASP A 1 85 ? 14.441 15.878 -15.091 1.00 97.81 85 ASP A CA 1
ATOM 641 C C . ASP A 1 85 ? 13.168 16.105 -14.266 1.00 97.81 85 ASP A C 1
ATOM 643 O O . ASP A 1 85 ? 12.398 17.038 -14.500 1.00 97.81 85 ASP A O 1
ATOM 647 N N . TRP A 1 86 ? 12.895 15.185 -13.343 1.00 97.69 86 TRP A N 1
ATOM 648 C CA . TRP A 1 86 ? 11.766 15.275 -12.424 1.00 97.69 86 TRP A CA 1
ATOM 649 C C . TRP A 1 86 ? 12.175 14.845 -11.019 1.00 97.69 86 TRP A C 1
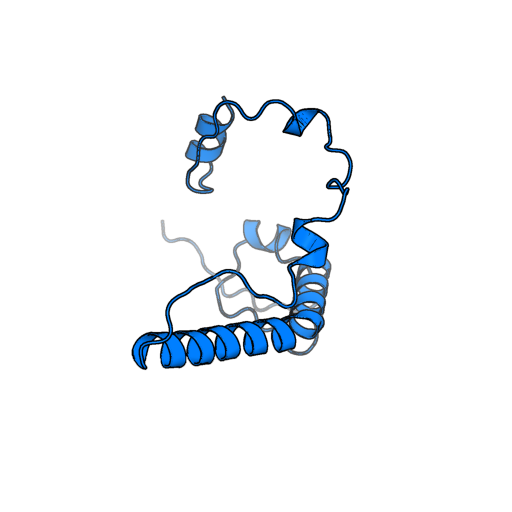ATOM 651 O O . TRP A 1 86 ? 13.160 14.136 -10.804 1.00 97.69 86 TRP A O 1
ATOM 661 N N . ARG A 1 87 ? 11.390 15.279 -10.033 1.00 97.56 87 ARG A N 1
ATOM 662 C CA . ARG A 1 87 ? 11.539 14.883 -8.632 1.00 97.56 87 ARG A CA 1
ATOM 663 C C . ARG A 1 87 ? 10.185 14.483 -8.067 1.00 97.56 87 ARG A C 1
ATOM 665 O O . ARG A 1 87 ? 9.146 14.912 -8.566 1.00 97.56 87 ARG A O 1
ATOM 672 N N . VAL A 1 88 ? 10.205 13.647 -7.033 1.00 97.31 88 VAL A N 1
ATOM 673 C CA . VAL A 1 88 ? 9.004 13.349 -6.242 1.00 97.31 88 VAL A CA 1
ATOM 674 C C . VAL A 1 88 ? 8.471 14.619 -5.572 1.00 97.31 88 VAL A C 1
ATOM 676 O O . VAL A 1 88 ? 9.171 15.630 -5.479 1.00 97.31 88 VAL A O 1
ATOM 679 N N . ALA A 1 89 ? 7.233 14.563 -5.084 1.00 98.00 89 ALA A N 1
ATOM 680 C CA . ALA A 1 89 ? 6.663 15.643 -4.289 1.00 98.00 89 ALA A CA 1
ATOM 681 C C . ALA A 1 89 ? 7.517 15.934 -3.031 1.00 98.00 89 ALA A C 1
ATOM 683 O O . ALA A 1 89 ? 8.174 15.020 -2.521 1.00 98.00 89 ALA A O 1
ATOM 684 N N . PRO A 1 90 ? 7.507 17.178 -2.514 1.00 97.38 90 PRO A N 1
ATOM 685 C CA . PRO A 1 90 ? 8.209 17.528 -1.283 1.00 97.38 90 PRO A CA 1
ATOM 686 C C . PRO A 1 90 ? 7.835 16.608 -0.117 1.00 97.38 90 PRO A C 1
ATOM 688 O O . PRO A 1 90 ? 6.666 16.267 0.067 1.00 97.38 90 PRO A O 1
ATOM 691 N N . LEU A 1 91 ? 8.839 16.227 0.671 1.00 97.62 91 LEU A N 1
ATOM 692 C CA . LEU A 1 91 ? 8.659 15.360 1.831 1.00 97.62 91 LEU A CA 1
ATOM 693 C C . LEU A 1 91 ? 8.319 16.188 3.082 1.00 97.62 91 LEU A C 1
ATOM 695 O O . LEU A 1 91 ? 8.866 17.283 3.249 1.00 97.62 91 LEU A O 1
ATOM 699 N N . PRO A 1 92 ? 7.458 15.675 3.977 1.00 98.06 92 PRO A N 1
ATOM 700 C CA . PRO A 1 92 ? 7.263 16.264 5.295 1.00 98.06 92 PRO A CA 1
ATOM 701 C C . PRO A 1 92 ? 8.527 16.104 6.159 1.00 98.06 92 PRO A C 1
ATOM 703 O O . PRO A 1 92 ? 9.353 15.217 5.930 1.00 98.06 92 PRO A O 1
ATOM 706 N N . ALA A 1 93 ? 8.699 16.999 7.137 1.00 98.25 93 ALA A N 1
ATOM 707 C CA . ALA A 1 93 ? 9.939 17.121 7.911 1.00 98.25 93 ALA A CA 1
ATOM 708 C C . ALA A 1 93 ? 10.290 15.862 8.725 1.00 98.25 93 ALA A C 1
ATOM 710 O O . ALA A 1 93 ? 11.465 15.534 8.877 1.00 98.25 93 ALA A O 1
ATOM 711 N N . ASP A 1 94 ? 9.278 15.145 9.207 1.00 97.31 94 ASP A N 1
ATOM 712 C CA . ASP A 1 94 ? 9.393 13.888 9.952 1.00 97.31 94 ASP A CA 1
ATOM 713 C C . ASP A 1 94 ? 9.941 12.719 9.114 1.00 97.31 94 ASP A C 1
ATOM 715 O O . ASP A 1 94 ? 10.422 11.740 9.677 1.00 97.31 94 ASP A O 1
ATOM 719 N N . LEU A 1 95 ? 9.930 12.824 7.780 1.00 97.94 95 LEU A N 1
ATOM 720 C CA . LEU A 1 95 ? 10.455 11.802 6.867 1.00 97.94 95 LEU A CA 1
ATOM 721 C C . LEU A 1 95 ? 11.842 12.130 6.292 1.00 97.94 95 LEU A C 1
ATOM 723 O O . LEU A 1 95 ? 12.355 11.354 5.482 1.00 97.94 95 LEU A O 1
ATOM 727 N N . LEU A 1 96 ? 12.454 13.254 6.683 1.00 97.75 96 LEU A N 1
ATOM 728 C CA . LEU A 1 96 ? 13.761 13.674 6.158 1.00 97.75 96 LEU A CA 1
ATOM 729 C C . LEU A 1 96 ? 14.935 12.892 6.765 1.00 97.75 96 LEU A C 1
ATOM 731 O O . LEU A 1 96 ? 15.948 12.710 6.090 1.00 97.75 96 LEU A O 1
ATOM 735 N N . ASP A 1 97 ? 14.803 12.409 8.004 1.00 98.00 97 ASP A N 1
ATOM 736 C CA . ASP A 1 97 ? 15.831 11.624 8.694 1.00 98.00 97 ASP A CA 1
ATOM 737 C C . ASP A 1 97 ? 15.300 10.239 9.083 1.00 98.00 97 ASP A C 1
ATOM 739 O O . ASP A 1 97 ? 14.676 10.049 10.122 1.00 98.00 97 ASP A O 1
ATOM 743 N N . ARG A 1 98 ? 15.559 9.260 8.210 1.00 97.56 98 ARG A N 1
ATOM 744 C CA . ARG A 1 98 ? 15.168 7.847 8.367 1.00 97.56 98 ARG A CA 1
ATOM 745 C C . ARG A 1 98 ? 16.396 6.939 8.459 1.00 97.56 98 ARG A C 1
ATOM 747 O O . ARG A 1 98 ? 16.427 5.853 7.888 1.00 97.56 98 ARG A O 1
ATOM 754 N N . ARG A 1 99 ? 17.457 7.417 9.122 1.00 98.44 99 ARG A N 1
ATOM 755 C CA . ARG A 1 99 ? 18.769 6.739 9.190 1.00 98.44 99 ARG A CA 1
ATOM 756 C C . ARG A 1 99 ? 18.713 5.307 9.727 1.00 98.44 99 ARG A C 1
ATOM 758 O O . ARG A 1 99 ? 19.561 4.493 9.374 1.00 98.44 99 ARG A O 1
ATOM 765 N N . VAL A 1 100 ? 17.745 5.021 10.593 1.00 98.19 100 VAL A N 1
ATOM 766 C CA . VAL A 1 100 ? 17.475 3.697 11.151 1.00 98.19 100 VAL A CA 1
ATOM 767 C C . VAL A 1 100 ? 15.965 3.531 11.241 1.00 98.19 100 VAL A C 1
ATOM 769 O O . VAL A 1 100 ? 15.273 4.427 11.718 1.00 98.19 100 VAL A O 1
ATOM 772 N N . GLU A 1 101 ? 15.473 2.370 10.817 1.00 97.88 101 GLU A N 1
ATOM 773 C CA . GLU A 1 101 ? 14.076 1.971 10.966 1.00 97.88 101 GLU A CA 1
ATOM 774 C C . GLU A 1 101 ? 14.014 0.616 11.667 1.00 97.88 101 GLU A C 1
ATOM 776 O O . GLU A 1 101 ? 14.764 -0.301 11.327 1.00 97.88 101 GLU A O 1
ATOM 781 N N . ILE A 1 102 ? 13.110 0.482 12.636 1.00 97.50 102 ILE A N 1
ATOM 782 C CA . ILE A 1 102 ? 12.806 -0.790 13.289 1.00 97.50 102 ILE A CA 1
ATOM 783 C C . ILE A 1 102 ? 11.491 -1.339 12.736 1.00 97.50 102 ILE A C 1
ATOM 785 O O . ILE A 1 102 ? 10.529 -0.604 12.526 1.00 97.50 102 ILE A O 1
ATOM 789 N N . THR A 1 103 ? 11.445 -2.645 12.487 1.00 97.19 103 THR A N 1
ATOM 790 C CA . THR A 1 103 ? 10.217 -3.337 12.078 1.00 97.19 103 THR A CA 1
ATOM 791 C C . THR A 1 103 ? 9.812 -4.335 13.154 1.00 97.19 103 THR A C 1
ATOM 793 O O . THR A 1 103 ? 10.656 -4.871 13.873 1.00 97.19 103 THR A O 1
ATOM 796 N N . GLY A 1 104 ? 8.510 -4.572 13.293 1.00 95.69 104 GLY A N 1
ATOM 797 C CA . GLY A 1 104 ? 7.980 -5.454 14.322 1.00 95.69 104 GLY A CA 1
ATOM 798 C C . GLY A 1 104 ? 6.475 -5.678 14.192 1.00 95.69 104 GLY A C 1
ATOM 799 O O . GLY A 1 104 ? 5.818 -5.041 13.365 1.00 95.69 104 GLY A O 1
ATOM 800 N N . PRO A 1 105 ? 5.922 -6.613 14.979 1.00 97.75 105 PRO A N 1
ATOM 801 C CA . PRO A 1 105 ? 4.488 -6.868 15.020 1.00 97.75 105 PRO A CA 1
ATOM 802 C C . PRO A 1 105 ? 3.713 -5.684 15.619 1.00 97.7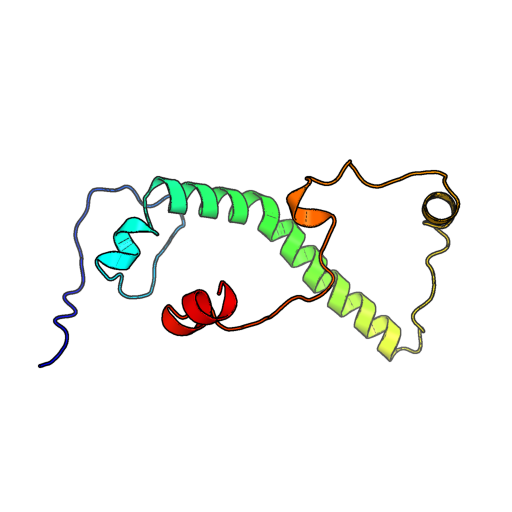5 105 PRO A C 1
ATOM 804 O O . PRO A 1 105 ? 4.261 -4.840 16.322 1.00 97.75 105 PRO A O 1
ATOM 807 N N . VAL A 1 106 ? 2.398 -5.670 15.391 1.00 96.75 106 VAL A N 1
ATOM 808 C CA . VAL A 1 106 ? 1.477 -4.636 15.904 1.00 96.75 106 VAL A CA 1
ATOM 809 C C . VAL A 1 106 ? 0.957 -4.925 17.321 1.00 96.75 106 VAL A C 1
ATOM 811 O O . VAL A 1 106 ? -0.055 -4.360 17.737 1.00 96.75 106 VAL A O 1
ATOM 814 N N . ASP A 1 107 ? 1.593 -5.830 18.075 1.00 97.06 107 ASP A N 1
ATOM 815 C CA . ASP A 1 107 ? 1.179 -6.081 19.455 1.00 97.06 107 ASP A CA 1
ATOM 816 C C . ASP A 1 107 ? 1.544 -4.905 20.369 1.00 97.06 107 ASP A C 1
ATOM 818 O O . ASP A 1 107 ? 2.540 -4.209 20.171 1.00 97.06 107 ASP A O 1
ATOM 822 N N . ARG A 1 108 ? 0.727 -4.688 21.406 1.00 95.88 108 ARG A N 1
ATOM 823 C CA . ARG A 1 108 ? 0.830 -3.504 22.269 1.00 95.88 108 ARG A CA 1
ATOM 824 C C . ARG A 1 108 ? 2.224 -3.326 22.874 1.00 95.88 108 ARG A C 1
ATOM 826 O O . ARG A 1 108 ? 2.692 -2.197 22.965 1.00 95.88 108 ARG A O 1
ATOM 833 N N . LYS A 1 109 ? 2.872 -4.409 23.313 1.00 96.94 109 LYS A N 1
ATOM 834 C CA . LYS A 1 109 ? 4.186 -4.323 23.960 1.00 96.94 109 LYS A CA 1
ATOM 835 C C . LYS A 1 109 ? 5.256 -3.963 22.93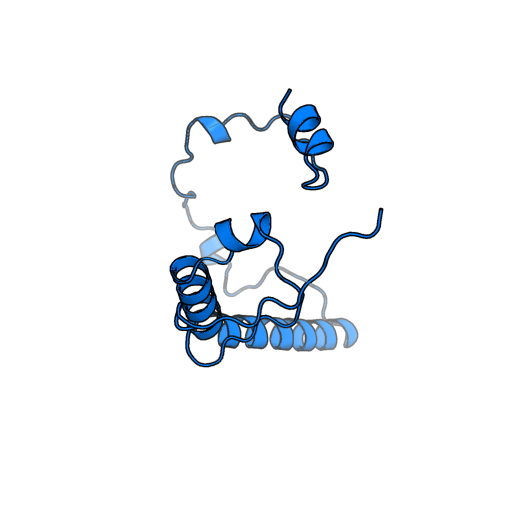4 1.00 96.94 109 LYS A C 1
ATOM 837 O O . LYS A 1 109 ? 6.086 -3.105 23.211 1.00 96.94 109 LYS A O 1
ATOM 842 N N . MET A 1 110 ? 5.217 -4.585 21.760 1.00 97.44 110 MET A N 1
ATOM 843 C CA . MET A 1 110 ? 6.188 -4.314 20.703 1.00 97.44 110 MET A CA 1
ATOM 844 C C . MET A 1 110 ? 6.031 -2.921 20.106 1.00 97.44 110 MET A C 1
ATOM 846 O O . MET A 1 110 ? 7.044 -2.280 19.863 1.00 97.44 110 MET A O 1
ATOM 850 N N . VAL A 1 111 ? 4.806 -2.405 19.969 1.00 97.62 111 VAL A N 1
ATOM 851 C CA . VAL A 1 111 ? 4.579 -1.007 19.564 1.00 97.62 111 VAL A CA 1
ATOM 852 C C . VAL A 1 111 ? 5.213 -0.039 20.566 1.00 97.62 111 VAL A C 1
ATOM 854 O O . VAL A 1 111 ? 5.912 0.882 20.160 1.00 97.62 111 VAL A O 1
ATOM 857 N N . ILE A 1 112 ? 5.027 -0.266 21.873 1.00 97.56 112 ILE A N 1
ATOM 858 C CA . ILE A 1 112 ? 5.639 0.575 22.916 1.00 97.56 112 ILE A CA 1
ATOM 859 C C . ILE A 1 112 ? 7.167 0.487 22.856 1.00 97.56 112 ILE A C 1
ATOM 861 O O . ILE A 1 112 ? 7.837 1.509 22.919 1.00 97.56 112 ILE A O 1
ATOM 865 N N . ASN A 1 113 ? 7.725 -0.715 22.726 1.00 96.56 113 ASN A N 1
ATOM 866 C CA . ASN A 1 113 ? 9.175 -0.900 22.690 1.00 96.56 113 ASN A CA 1
ATOM 867 C C . ASN A 1 113 ? 9.820 -0.331 21.423 1.00 96.56 113 ASN A C 1
ATOM 869 O O . ASN A 1 113 ? 10.963 0.088 21.475 1.00 96.56 113 ASN A O 1
ATOM 873 N N . ALA A 1 114 ? 9.119 -0.361 20.289 1.00 96.12 114 ALA A N 1
ATOM 874 C CA . ALA A 1 114 ? 9.631 0.135 19.017 1.00 96.12 114 ALA A CA 1
ATOM 875 C C . ALA A 1 114 ? 9.613 1.668 18.920 1.00 96.12 114 ALA A C 1
ATOM 877 O O . ALA A 1 114 ? 10.389 2.233 18.156 1.00 96.12 114 ALA A O 1
ATOM 878 N N . LEU A 1 115 ? 8.713 2.330 19.656 1.00 96.69 115 LEU A N 1
ATOM 879 C CA . LEU A 1 115 ? 8.557 3.788 19.656 1.00 96.69 115 LEU A CA 1
ATOM 880 C C . LEU A 1 115 ? 9.370 4.504 20.754 1.00 96.69 115 LEU A C 1
ATOM 882 O O . LEU A 1 115 ? 9.310 5.731 20.815 1.00 96.69 115 LEU A O 1
ATOM 886 N N . ASN A 1 116 ? 10.095 3.768 21.608 1.00 93.62 116 ASN A N 1
ATOM 887 C CA . ASN A 1 116 ? 10.968 4.294 22.670 1.00 93.62 116 ASN A CA 1
ATOM 888 C C . ASN A 1 116 ? 12.437 3.978 22.381 1.00 93.62 116 ASN A C 1
ATOM 890 O O . ASN A 1 116 ? 13.288 4.810 22.762 1.00 93.62 116 ASN A O 1
#

Foldseek 3Di:
DDPPQDQPPDDDLDQPPPDDDPDRADPVNCVVPDNVNRNVVVVCCVPCVVVVVVVVVVVVVVVVVVVVPDDDDDDPVCVCVVVDPDDDDDDDPVPPDPVDADDDDPDPVVVVVRVD

pLDDT: mean 90.51, std 16.54, range [37.16, 98.81]

Sequence (116 aa):
MAPDTKPVTNARNAMPGGVVVTGPVSKEQEAILTPAALAFVAELQREFNPRRLQCLAARQARQARFDAGEDPDFLPQTADVRRGDWRVAPLPADLLDRRVEITGPVDRKMVINALN

Secondary structure (DSSP, 8-state):
------------S-PPTT----S---HHHHTTS-HHHHHHHHHHHHHHHHHHHHHHHHHHHHHHHHHTTPPP---GGGHHHHHS---PPPPPGGGS--S--------HHHHHHH--

Mean predicted aligned error: 7.54 Å

Solvent-accessible surface area (backbone atoms only — not comparable to full-atom values): 7879 Å² total; per-residue (Å²): 136,79,82,86,76,70,83,86,80,74,90,85,73,76,65,46,88,94,61,82,83,89,68,91,79,51,80,76,45,50,77,62,66,30,61,67,50,48,37,50,52,48,51,51,47,68,70,45,42,66,59,52,52,51,52,53,54,50,50,54,56,51,48,56,42,40,78,73,68,48,77,94,74,86,61,73,93,51,46,64,70,74,70,50,96,78,77,78,79,89,77,60,79,86,70,73,72,69,93,73,83,87,87,80,67,89,47,75,66,51,47,54,62,73,76,106